Protein AF-A0A2V9RHM5-F1 (afdb_monomer_lite)

Structure (mmCIF, N/CA/C/O backbone):
data_AF-A0A2V9RHM5-F1
#
_entry.id   AF-A0A2V9RHM5-F1
#
loop_
_atom_site.group_PDB
_atom_site.id
_atom_site.type_symbol
_atom_site.label_atom_id
_atom_site.label_alt_id
_atom_site.label_comp_id
_atom_site.label_asym_id
_atom_site.label_entity_id
_atom_site.label_seq_id
_atom_site.pdbx_PDB_ins_code
_atom_site.Cartn_x
_atom_site.Cartn_y
_atom_site.Cartn_z
_atom_site.occupancy
_atom_site.B_iso_or_equiv
_atom_site.auth_seq_id
_atom_site.auth_comp_id
_atom_site.auth_asym_id
_atom_site.auth_atom_id
_atom_site.pdbx_PDB_model_num
ATOM 1 N N . MET A 1 1 ? 23.777 -44.861 -4.788 1.00 38.94 1 MET A N 1
ATOM 2 C CA . MET A 1 1 ? 23.795 -44.211 -3.462 1.00 38.94 1 MET A CA 1
ATOM 3 C C . MET A 1 1 ? 24.184 -42.758 -3.696 1.00 38.94 1 MET A C 1
ATOM 5 O O . MET A 1 1 ? 25.352 -42.485 -3.915 1.00 38.94 1 MET A O 1
ATOM 9 N N . ALA A 1 2 ? 23.205 -41.863 -3.808 1.00 39.91 2 ALA A N 1
ATOM 10 C CA . ALA A 1 2 ? 23.420 -40.422 -3.928 1.00 39.91 2 ALA A CA 1
ATOM 11 C C . ALA A 1 2 ? 22.382 -39.752 -3.025 1.00 39.91 2 ALA A C 1
ATOM 13 O O . ALA A 1 2 ? 21.221 -40.160 -3.012 1.00 39.91 2 ALA A O 1
ATOM 14 N N . LEU A 1 3 ? 22.877 -38.861 -2.176 1.00 40.75 3 LEU A N 1
ATOM 15 C CA . LEU A 1 3 ? 22.254 -38.410 -0.942 1.00 40.75 3 LEU A CA 1
ATOM 16 C C . LEU A 1 3 ? 21.001 -37.570 -1.209 1.00 40.75 3 LEU A C 1
ATOM 18 O O . LEU A 1 3 ? 20.993 -36.677 -2.049 1.00 40.75 3 LEU A O 1
ATOM 22 N N . THR A 1 4 ? 19.955 -37.901 -0.463 1.00 41.25 4 THR A N 1
ATOM 23 C CA . THR A 1 4 ? 18.650 -37.254 -0.387 1.00 41.25 4 THR A CA 1
ATOM 24 C C . THR A 1 4 ? 18.793 -35.777 -0.013 1.00 41.25 4 THR A C 1
ATOM 26 O O . THR A 1 4 ? 19.537 -35.442 0.909 1.00 41.25 4 THR A O 1
ATOM 29 N N . ASN A 1 5 ? 18.059 -34.909 -0.712 1.00 42.19 5 ASN A N 1
ATOM 30 C CA . ASN A 1 5 ? 17.928 -33.486 -0.403 1.00 42.19 5 ASN A CA 1
ATOM 31 C C . ASN A 1 5 ? 17.623 -33.261 1.086 1.00 42.19 5 ASN A C 1
ATOM 33 O O . ASN A 1 5 ? 16.701 -33.861 1.639 1.00 42.19 5 ASN A O 1
ATOM 37 N N . VAL A 1 6 ? 18.386 -32.365 1.710 1.00 54.22 6 VAL A N 1
ATOM 38 C CA . VAL A 1 6 ? 18.171 -31.903 3.083 1.00 54.22 6 VAL A CA 1
ATOM 39 C C . VAL A 1 6 ? 17.062 -30.841 3.058 1.00 54.22 6 VAL A C 1
ATOM 41 O O . VAL A 1 6 ? 17.236 -29.824 2.387 1.00 54.22 6 VAL A O 1
ATOM 44 N N . PRO A 1 7 ? 15.926 -31.019 3.754 1.00 45.00 7 PRO A N 1
ATOM 45 C CA . PRO A 1 7 ? 14.937 -29.962 3.905 1.00 45.00 7 PRO A CA 1
ATOM 46 C C . PRO A 1 7 ? 15.385 -29.051 5.052 1.00 45.00 7 PRO A C 1
ATOM 48 O O . PRO A 1 7 ? 15.411 -29.482 6.204 1.00 45.00 7 PRO A O 1
ATOM 51 N N . GLY A 1 8 ? 15.780 -27.810 4.755 1.00 48.44 8 GLY A N 1
ATOM 52 C CA . GLY A 1 8 ? 16.151 -26.869 5.820 1.00 48.44 8 GLY A CA 1
ATOM 53 C C . GLY A 1 8 ? 16.994 -25.654 5.445 1.00 48.44 8 GLY A C 1
ATOM 54 O O . GLY A 1 8 ? 17.267 -24.840 6.324 1.00 48.44 8 GLY A O 1
ATOM 55 N N . THR A 1 9 ? 17.396 -25.468 4.188 1.00 48.00 9 THR A N 1
ATOM 56 C CA . THR A 1 9 ? 17.923 -24.163 3.776 1.00 48.00 9 THR A CA 1
ATOM 57 C C . THR A 1 9 ? 16.735 -23.218 3.665 1.00 48.00 9 THR A C 1
ATOM 59 O O . THR A 1 9 ? 15.942 -23.323 2.736 1.00 48.00 9 THR A O 1
ATOM 62 N N . LEU A 1 10 ? 16.563 -22.330 4.649 1.00 49.78 10 LEU A N 1
ATOM 63 C CA . LEU A 1 10 ? 15.790 -21.113 4.433 1.00 49.78 10 LEU A CA 1
ATOM 64 C C . LEU A 1 10 ? 16.472 -20.450 3.237 1.00 49.78 10 LEU A C 1
ATOM 66 O O . LEU A 1 10 ? 17.609 -19.998 3.377 1.00 49.78 10 LEU A O 1
ATOM 70 N N . ASP A 1 11 ? 15.852 -20.502 2.061 1.00 52.81 11 ASP A N 1
ATOM 71 C CA . ASP A 1 11 ? 16.338 -19.789 0.890 1.00 52.81 11 ASP A CA 1
ATOM 72 C C . ASP A 1 11 ? 16.372 -18.315 1.279 1.00 52.81 11 ASP A C 1
ATOM 74 O O . ASP A 1 11 ? 15.354 -17.619 1.275 1.00 52.81 11 ASP A O 1
ATOM 78 N N . ILE A 1 12 ? 17.542 -17.853 1.720 1.00 53.34 12 ILE A N 1
ATOM 79 C CA . ILE A 1 12 ? 17.793 -16.453 2.010 1.00 53.34 12 ILE A CA 1
ATOM 80 C C . ILE A 1 12 ? 17.790 -15.805 0.637 1.00 53.34 12 ILE A C 1
ATOM 82 O O . ILE A 1 12 ? 18.811 -15.762 -0.052 1.00 53.34 12 ILE A O 1
ATOM 86 N N . GLN A 1 13 ? 16.594 -15.407 0.201 1.00 59.41 13 GLN A N 1
ATOM 87 C CA . GLN A 1 13 ? 16.392 -14.707 -1.052 1.00 59.41 13 GLN A CA 1
ATOM 88 C C . GLN A 1 13 ? 17.420 -13.571 -1.083 1.00 59.41 13 GLN A C 1
ATOM 90 O O . GLN A 1 13 ? 17.531 -12.838 -0.088 1.00 59.41 13 GLN A O 1
ATOM 95 N N . PRO A 1 14 ? 18.219 -13.444 -2.158 1.00 58.22 14 PRO A N 1
ATOM 96 C CA . PRO A 1 14 ? 19.196 -12.373 -2.261 1.00 58.22 14 PRO A CA 1
ATOM 97 C C . PRO A 1 14 ? 18.494 -11.057 -1.937 1.00 58.22 14 PRO A C 1
ATOM 99 O O . PRO A 1 14 ? 17.353 -10.855 -2.354 1.00 58.22 14 PRO A O 1
ATOM 102 N N . LYS A 1 15 ? 19.149 -10.206 -1.134 1.00 62.78 15 LYS A N 1
ATOM 103 C CA . LYS A 1 15 ? 18.618 -8.923 -0.652 1.00 62.78 15 LYS A CA 1
ATOM 104 C C . LYS A 1 15 ? 17.816 -8.247 -1.770 1.00 62.78 15 LYS A C 1
ATOM 106 O O . LYS A 1 15 ? 18.407 -7.762 -2.732 1.00 62.78 15 LYS A O 1
ATOM 111 N N . ARG A 1 16 ? 16.483 -8.269 -1.651 1.00 76.19 16 ARG A N 1
ATOM 112 C CA . ARG A 1 16 ? 15.567 -7.755 -2.675 1.00 76.19 16 ARG A CA 1
ATOM 113 C C . ARG A 1 16 ? 15.863 -6.265 -2.856 1.00 76.19 16 ARG A C 1
ATOM 115 O O . ARG A 1 16 ? 15.742 -5.496 -1.904 1.00 76.19 16 ARG A O 1
ATOM 122 N N . ILE A 1 17 ? 16.336 -5.876 -4.039 1.00 84.12 17 ILE A N 1
ATOM 123 C CA . ILE A 1 17 ? 16.594 -4.470 -4.364 1.00 84.12 17 ILE A CA 1
ATOM 124 C C . ILE A 1 17 ? 15.259 -3.872 -4.813 1.00 84.12 17 ILE A C 1
ATOM 126 O O . ILE A 1 17 ? 14.689 -4.376 -5.783 1.00 84.12 17 ILE A O 1
ATOM 130 N N . PRO A 1 18 ? 14.749 -2.826 -4.138 1.00 88.75 18 PRO A N 1
ATOM 131 C CA . PRO A 1 18 ? 13.513 -2.190 -4.555 1.00 88.75 18 PRO A CA 1
ATOM 132 C C . PRO A 1 18 ? 13.642 -1.641 -5.974 1.00 88.75 18 PRO A C 1
ATOM 134 O O . PRO A 1 18 ? 14.652 -1.031 -6.338 1.00 88.75 18 PRO A O 1
ATOM 137 N N . ARG A 1 19 ? 12.592 -1.826 -6.767 1.00 92.12 19 ARG A N 1
ATOM 138 C CA . ARG A 1 19 ? 12.443 -1.163 -8.062 1.00 92.12 19 ARG A CA 1
ATOM 139 C C . ARG A 1 19 ? 12.309 0.352 -7.893 1.00 92.12 19 ARG A C 1
ATOM 141 O O . ARG A 1 19 ? 12.020 0.859 -6.811 1.00 92.12 19 ARG A O 1
ATOM 148 N N . ILE A 1 20 ? 12.484 1.075 -8.997 1.00 94.31 20 ILE A N 1
ATOM 149 C CA . ILE A 1 20 ? 12.305 2.531 -9.051 1.00 94.31 20 ILE A CA 1
ATOM 150 C C . ILE A 1 20 ? 10.823 2.866 -8.770 1.00 94.31 20 ILE A C 1
ATOM 152 O O . ILE A 1 20 ? 9.951 2.225 -9.367 1.00 94.31 20 ILE A O 1
ATOM 156 N N . PRO A 1 21 ? 10.503 3.849 -7.905 1.00 94.06 21 PRO A N 1
ATOM 157 C CA . PRO A 1 21 ? 9.128 4.303 -7.694 1.00 94.06 21 PRO A CA 1
ATOM 158 C C . PRO A 1 21 ? 8.414 4.654 -9.004 1.00 94.06 21 PRO A C 1
ATOM 160 O O . PRO A 1 21 ? 9.010 5.229 -9.913 1.00 94.06 21 PRO A O 1
ATOM 163 N N . GLY A 1 22 ? 7.143 4.271 -9.119 1.00 92.38 22 GLY A N 1
ATOM 164 C CA . GLY A 1 22 ? 6.341 4.457 -10.331 1.00 92.38 22 GLY A CA 1
ATOM 165 C C . GLY A 1 22 ? 6.613 3.461 -11.463 1.00 92.38 22 GLY A C 1
ATOM 166 O O . GLY A 1 22 ? 5.884 3.465 -12.448 1.00 92.38 22 GLY A O 1
ATOM 167 N N . SER A 1 23 ? 7.594 2.558 -11.327 1.00 95.44 23 SER A N 1
ATOM 168 C CA . SER A 1 23 ? 7.796 1.457 -12.291 1.00 95.44 23 SER A CA 1
ATOM 169 C C . SER A 1 23 ? 6.709 0.378 -12.234 1.00 95.44 23 SER A C 1
ATOM 171 O O . SER A 1 23 ? 6.607 -0.444 -13.141 1.00 95.44 23 SER A O 1
ATOM 173 N N . ARG A 1 24 ? 5.902 0.375 -11.167 1.00 96.00 24 ARG A N 1
ATOM 174 C CA . ARG A 1 24 ? 4.776 -0.533 -10.947 1.00 96.00 24 ARG A CA 1
ATOM 175 C C . ARG A 1 24 ? 3.485 0.250 -10.774 1.00 96.00 24 ARG A C 1
ATOM 177 O O . ARG A 1 24 ? 3.506 1.393 -10.315 1.00 96.00 24 ARG A O 1
ATOM 184 N N . THR A 1 25 ? 2.373 -0.387 -11.126 1.00 97.19 25 THR A N 1
ATOM 185 C CA . THR A 1 25 ? 1.033 0.185 -10.994 1.00 97.19 25 THR A CA 1
ATOM 186 C C . THR A 1 25 ? 0.046 -0.826 -10.435 1.00 97.19 25 THR A C 1
ATOM 188 O O . THR A 1 25 ? 0.183 -2.027 -10.679 1.00 97.19 25 THR A O 1
ATOM 191 N N . ASP A 1 26 ? -0.976 -0.336 -9.739 1.00 95.81 26 ASP A N 1
ATOM 192 C CA . ASP A 1 26 ? -2.157 -1.133 -9.405 1.00 95.81 26 ASP A CA 1
ATOM 193 C C . ASP A 1 26 ? -2.942 -1.551 -10.670 1.00 95.81 26 ASP A C 1
ATOM 195 O O . ASP A 1 26 ? -2.545 -1.262 -11.807 1.00 95.81 26 ASP A O 1
ATOM 199 N N . SER A 1 27 ? -4.068 -2.243 -10.488 1.00 94.44 27 SER A N 1
ATOM 200 C CA . SER A 1 27 ? -4.931 -2.679 -11.596 1.00 94.44 27 SER A CA 1
ATOM 201 C C . SER A 1 27 ? -5.496 -1.519 -12.437 1.00 94.44 27 SER A C 1
ATOM 203 O O . SER A 1 27 ? -5.720 -1.698 -13.636 1.00 94.44 27 SER A O 1
ATOM 205 N N . SER A 1 28 ? -5.651 -0.328 -11.849 1.00 95.06 28 SER A N 1
ATOM 206 C CA . SER A 1 28 ? -6.188 0.883 -12.486 1.00 95.06 28 SER A CA 1
ATOM 207 C C . SER A 1 28 ? -5.128 1.759 -13.175 1.00 95.06 28 SER A C 1
ATOM 209 O O . SER A 1 28 ? -5.468 2.731 -13.852 1.00 95.06 28 SER A O 1
ATOM 211 N N . GLY A 1 29 ? -3.843 1.414 -13.044 1.00 95.75 29 GLY A N 1
ATOM 212 C CA . GLY A 1 29 ? -2.724 2.168 -13.614 1.00 95.75 29 GLY A CA 1
ATOM 213 C C . GLY A 1 29 ? -2.142 3.237 -12.682 1.00 95.75 29 GLY A C 1
ATOM 214 O O . GLY A 1 29 ? -1.306 4.033 -13.115 1.00 95.75 29 GLY A O 1
ATOM 215 N N . LYS A 1 30 ? -2.538 3.276 -11.405 1.00 96.75 30 LYS A N 1
ATOM 216 C CA . LYS A 1 30 ? -1.978 4.197 -10.409 1.00 96.75 30 LYS A CA 1
ATOM 217 C C . LYS A 1 30 ? -0.607 3.730 -9.946 1.00 96.75 30 LYS A C 1
ATOM 219 O O . LYS A 1 30 ? -0.409 2.561 -9.632 1.00 96.75 30 LYS A O 1
ATOM 224 N N . ALA A 1 31 ? 0.341 4.663 -9.910 1.00 96.44 31 ALA A N 1
ATOM 225 C CA . ALA A 1 31 ? 1.736 4.399 -9.585 1.00 96.44 31 ALA A CA 1
ATOM 226 C C . ALA A 1 31 ? 1.927 3.897 -8.145 1.00 96.44 31 ALA A C 1
ATOM 228 O O . ALA A 1 31 ? 1.341 4.430 -7.203 1.00 96.44 31 ALA A O 1
ATOM 229 N N . VAL A 1 32 ? 2.816 2.916 -7.985 1.00 96.94 32 VAL A N 1
ATOM 230 C CA . VAL A 1 32 ? 3.253 2.391 -6.688 1.00 96.94 32 VAL A CA 1
ATOM 231 C C . VAL A 1 32 ? 4.627 2.952 -6.329 1.00 96.94 32 VAL A C 1
ATOM 233 O O . VAL A 1 32 ? 5.578 2.874 -7.111 1.00 96.94 32 VAL A O 1
ATOM 236 N N . SER A 1 33 ? 4.729 3.467 -5.108 1.00 96.31 33 SER A N 1
ATOM 237 C CA . SER A 1 33 ? 5.954 3.995 -4.497 1.00 96.31 33 SER A CA 1
ATOM 238 C C . SER A 1 33 ? 6.334 3.260 -3.208 1.00 96.31 33 SER A C 1
ATOM 240 O O . SER A 1 33 ? 7.433 3.456 -2.692 1.00 96.31 33 SER A O 1
ATOM 242 N N . ASN A 1 34 ? 5.455 2.395 -2.687 1.00 95.81 34 ASN A N 1
ATOM 243 C CA . ASN A 1 34 ? 5.725 1.622 -1.481 1.00 95.81 34 ASN A CA 1
ATOM 244 C C . ASN A 1 34 ? 6.914 0.659 -1.673 1.00 95.81 34 ASN A C 1
ATOM 246 O O . ASN A 1 34 ? 6.891 -0.215 -2.540 1.00 95.81 34 ASN A O 1
ATOM 250 N N . VAL A 1 35 ? 7.938 0.785 -0.824 1.00 94.44 35 VAL A N 1
ATOM 251 C CA . VAL A 1 35 ? 9.195 0.026 -0.942 1.00 94.44 35 VAL A CA 1
ATOM 252 C C . VAL A 1 35 ? 8.989 -1.486 -0.829 1.00 94.44 35 VAL A C 1
ATOM 254 O O . VAL A 1 35 ? 9.670 -2.231 -1.534 1.00 94.44 35 VAL A O 1
ATOM 257 N N . LEU A 1 36 ? 8.051 -1.959 -0.000 1.00 93.69 36 LEU A N 1
ATOM 258 C CA . LEU A 1 36 ? 7.772 -3.395 0.120 1.00 93.69 36 LEU A CA 1
ATOM 259 C C . LEU A 1 36 ? 7.237 -3.940 -1.203 1.00 93.69 36 LEU A C 1
ATOM 261 O O . LEU A 1 36 ? 7.798 -4.891 -1.745 1.00 93.69 36 LEU A O 1
ATOM 265 N N . LEU A 1 37 ? 6.227 -3.278 -1.771 1.00 95.75 37 LEU A N 1
ATOM 266 C CA . LEU A 1 37 ? 5.645 -3.662 -3.058 1.00 95.75 37 LEU A CA 1
ATOM 267 C C . LEU A 1 37 ? 6.645 -3.539 -4.214 1.00 95.75 37 LEU A C 1
ATOM 269 O O . LEU A 1 37 ? 6.628 -4.358 -5.130 1.00 95.75 37 LEU A O 1
ATOM 273 N N . LEU A 1 38 ? 7.544 -2.553 -4.173 1.00 96.50 38 LEU A N 1
ATOM 274 C CA . LEU A 1 38 ? 8.622 -2.394 -5.155 1.00 96.50 38 LEU A CA 1
ATOM 275 C C . LEU A 1 38 ? 9.725 -3.450 -5.017 1.00 96.50 38 LEU A C 1
ATOM 277 O O . LEU A 1 38 ? 10.482 -3.650 -5.964 1.00 96.50 38 LEU A O 1
ATOM 281 N N . SER A 1 39 ? 9.827 -4.117 -3.868 1.00 95.25 39 SER A N 1
ATOM 282 C CA . SER A 1 39 ? 10.844 -5.143 -3.607 1.00 95.25 39 SER A CA 1
ATOM 283 C C . SER A 1 39 ? 10.382 -6.555 -3.963 1.00 95.25 39 SER A C 1
ATOM 285 O O . SER A 1 39 ? 11.204 -7.467 -3.990 1.00 95.25 39 SER A O 1
ATOM 287 N N . LEU A 1 40 ? 9.088 -6.770 -4.218 1.00 94.38 40 LEU A N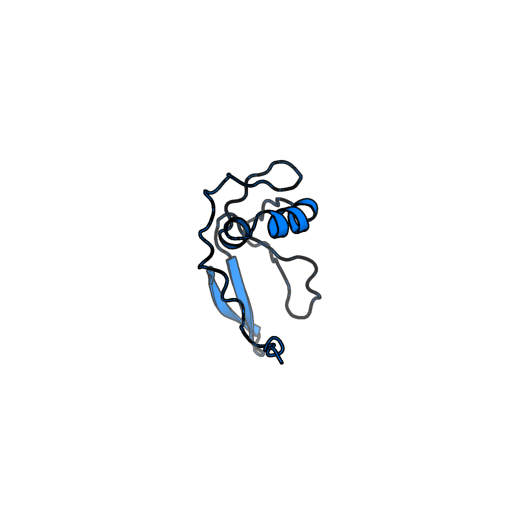 1
ATOM 288 C CA . LEU A 1 40 ? 8.578 -8.090 -4.593 1.00 94.38 40 LEU A CA 1
ATOM 289 C C . LEU A 1 40 ? 9.123 -8.521 -5.971 1.00 94.38 40 LEU A C 1
ATOM 291 O O . LEU A 1 40 ? 9.188 -7.681 -6.875 1.00 94.38 40 LEU A O 1
AT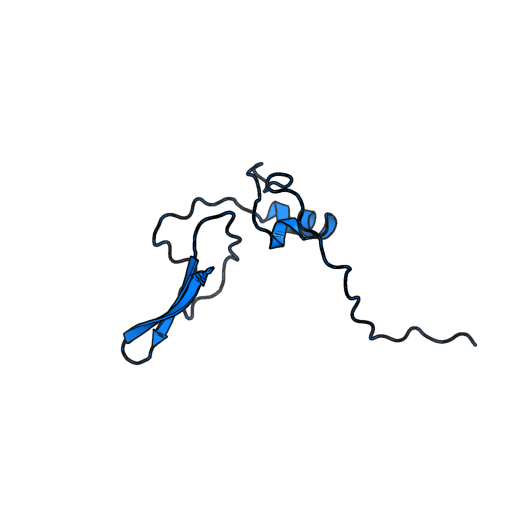OM 295 N N . PRO A 1 41 ? 9.452 -9.808 -6.174 1.00 94.38 41 PRO A N 1
ATOM 296 C CA . PRO A 1 41 ? 9.563 -10.434 -7.492 1.00 94.38 41 PRO A CA 1
ATOM 297 C C . PRO A 1 41 ? 8.367 -10.121 -8.407 1.00 94.38 41 PRO A C 1
ATOM 299 O O . PRO A 1 41 ? 7.321 -9.663 -7.944 1.00 94.38 41 PRO A O 1
ATOM 302 N N . ASP A 1 42 ? 8.536 -10.275 -9.721 1.00 94.00 42 ASP A N 1
ATOM 303 C CA . ASP A 1 42 ? 7.474 -9.937 -10.685 1.00 94.00 42 ASP A CA 1
ATOM 304 C C . ASP A 1 42 ? 6.280 -10.885 -10.583 1.00 94.00 42 ASP A C 1
ATOM 306 O O . ASP A 1 42 ? 5.149 -10.422 -10.518 1.00 94.00 42 ASP A O 1
ATOM 310 N N . ASP A 1 43 ? 6.532 -12.180 -10.436 1.00 95.38 43 ASP A N 1
ATOM 311 C CA . ASP A 1 43 ? 5.510 -13.202 -10.222 1.00 95.38 43 ASP A CA 1
ATOM 312 C C . ASP A 1 43 ? 4.718 -12.977 -8.924 1.00 95.38 43 ASP A C 1
ATOM 314 O O . ASP A 1 43 ? 3.489 -13.011 -8.939 1.00 95.38 43 ASP A O 1
ATOM 318 N N . GLU A 1 44 ? 5.393 -12.670 -7.812 1.00 95.50 44 GLU A N 1
ATOM 319 C CA . GLU A 1 44 ? 4.721 -12.326 -6.548 1.00 95.50 44 GLU A CA 1
ATOM 320 C C . GLU A 1 44 ? 3.876 -11.048 -6.678 1.00 95.50 44 GLU A C 1
ATOM 322 O O . GLU A 1 44 ? 2.770 -10.973 -6.139 1.00 95.50 44 GLU A O 1
ATOM 327 N N . TYR A 1 45 ? 4.378 -10.038 -7.395 1.00 96.12 45 TYR A N 1
ATOM 328 C CA . TYR A 1 45 ? 3.649 -8.790 -7.602 1.00 96.12 45 TYR A CA 1
ATOM 329 C C . TYR A 1 45 ? 2.427 -8.973 -8.500 1.00 96.12 45 TYR A C 1
ATOM 331 O O . TYR A 1 45 ? 1.357 -8.453 -8.190 1.00 96.12 45 TYR A O 1
ATOM 339 N N . ASP A 1 46 ? 2.561 -9.737 -9.579 1.00 96.25 46 ASP A N 1
ATOM 340 C CA . ASP A 1 46 ? 1.475 -10.009 -10.516 1.00 96.25 46 ASP A CA 1
ATOM 341 C C . ASP A 1 46 ? 0.324 -10.776 -9.850 1.00 96.25 46 ASP A C 1
ATOM 343 O O . ASP A 1 46 ? -0.836 -10.559 -10.203 1.00 96.25 46 ASP A O 1
ATOM 347 N N . LEU A 1 47 ? 0.611 -11.602 -8.835 1.00 97.06 47 LEU A N 1
ATOM 348 C CA . LEU A 1 47 ? -0.414 -12.269 -8.026 1.00 97.06 47 LEU A CA 1
ATOM 349 C C . LEU A 1 47 ? -1.223 -11.295 -7.160 1.00 97.06 47 LEU A C 1
ATOM 351 O O . LEU A 1 47 ? -2.431 -11.479 -7.003 1.00 97.06 47 LEU A O 1
ATOM 355 N N . ILE A 1 48 ? -0.583 -10.269 -6.591 1.00 95.81 48 ILE A N 1
ATOM 356 C CA . ILE A 1 48 ? -1.260 -9.309 -5.704 1.00 95.81 48 ILE A CA 1
ATOM 357 C C . ILE A 1 48 ? -1.862 -8.121 -6.455 1.00 95.81 48 ILE A C 1
ATOM 359 O O . ILE A 1 48 ? -2.841 -7.543 -5.990 1.00 95.81 48 ILE A O 1
ATOM 363 N N . ARG A 1 49 ? -1.308 -7.752 -7.616 1.00 96.94 49 ARG A N 1
ATOM 364 C CA . ARG A 1 49 ? -1.691 -6.562 -8.390 1.00 96.94 49 ARG A CA 1
ATOM 365 C C . ARG A 1 49 ? -3.199 -6.448 -8.658 1.00 96.94 49 ARG A C 1
ATOM 367 O O . ARG A 1 49 ? -3.701 -5.331 -8.546 1.00 96.94 49 ARG A O 1
ATOM 374 N N . PRO A 1 50 ? -3.941 -7.528 -8.976 1.00 97.12 50 PRO A N 1
ATOM 375 C CA . PRO A 1 50 ? -5.389 -7.4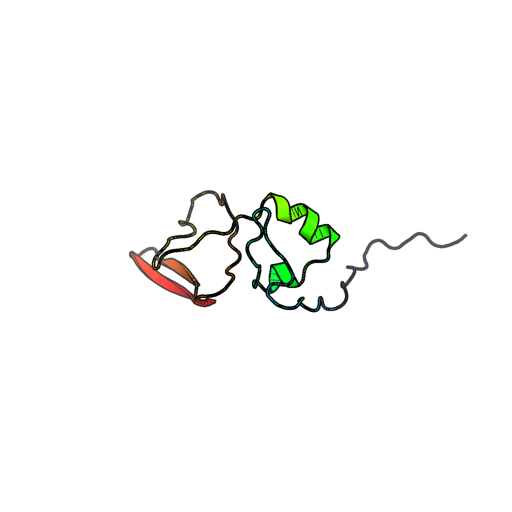51 -9.183 1.00 97.12 50 PRO A CA 1
ATOM 376 C C . PRO A 1 50 ? -6.177 -7.005 -7.945 1.00 97.12 50 PRO A C 1
ATOM 378 O O . PRO A 1 50 ? -7.285 -6.505 -8.093 1.00 97.12 50 PRO A O 1
ATOM 381 N N . TYR A 1 51 ? -5.609 -7.177 -6.750 1.00 96.38 51 TYR A N 1
ATOM 382 C CA . TYR A 1 51 ? -6.222 -6.830 -5.466 1.00 96.38 51 TYR A CA 1
ATOM 383 C C . TYR A 1 51 ? -5.696 -5.510 -4.890 1.00 96.38 51 TYR A C 1
ATOM 385 O O . TYR A 1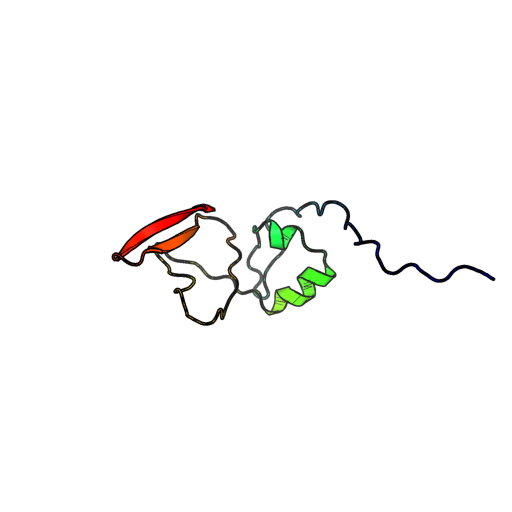 51 ? -6.146 -5.081 -3.831 1.00 96.38 51 TYR A O 1
ATOM 393 N N . LEU A 1 52 ? -4.726 -4.875 -5.556 1.00 96.69 52 LEU A N 1
ATOM 394 C CA . LEU A 1 52 ? -4.266 -3.547 -5.178 1.00 96.69 52 LEU A CA 1
ATOM 395 C C . LEU A 1 52 ? -5.244 -2.503 -5.711 1.00 96.69 52 LEU A C 1
ATOM 397 O O . LEU A 1 52 ? -5.533 -2.459 -6.909 1.00 96.69 52 LEU A O 1
ATOM 401 N N . GLU A 1 53 ? -5.678 -1.635 -4.807 1.00 95.62 53 GLU A N 1
ATOM 402 C CA . GLU A 1 53 ? -6.497 -0.470 -5.101 1.00 95.62 53 GLU A CA 1
ATOM 403 C C . GLU A 1 53 ? -5.817 0.769 -4.522 1.00 95.62 53 GLU A C 1
ATOM 405 O O . GLU A 1 53 ? -5.496 0.832 -3.331 1.00 95.62 53 GLU A O 1
ATOM 410 N N . TYR A 1 54 ? -5.563 1.759 -5.374 1.00 95.62 54 TYR A N 1
ATOM 411 C CA . TYR A 1 54 ? -5.132 3.066 -4.907 1.00 95.62 54 TYR A CA 1
ATOM 412 C C . TYR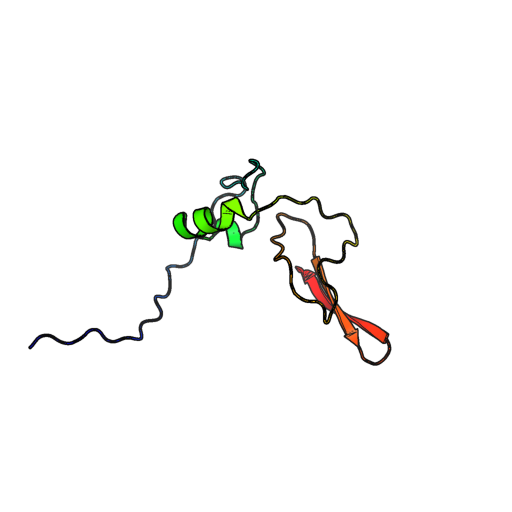 A 1 54 ? -6.281 3.787 -4.192 1.00 95.62 54 TYR A C 1
ATOM 414 O O . TYR A 1 54 ? -7.321 4.059 -4.791 1.00 95.62 54 TYR A O 1
ATOM 422 N N . VAL A 1 55 ? -6.042 4.182 -2.941 1.00 93.62 55 VAL A N 1
ATOM 423 C CA . VAL A 1 55 ? -6.964 4.995 -2.141 1.00 93.62 55 VAL A CA 1
ATOM 424 C C . VAL A 1 55 ? -6.269 6.268 -1.660 1.00 93.62 55 VAL A C 1
ATOM 426 O O . VAL A 1 55 ? -5.167 6.220 -1.111 1.00 93.62 55 VAL A O 1
ATOM 429 N N . ASP A 1 56 ? -6.915 7.419 -1.856 1.00 91.69 56 ASP A N 1
ATOM 430 C CA . ASP A 1 56 ? -6.485 8.670 -1.230 1.00 91.69 56 ASP A CA 1
ATOM 431 C C . ASP A 1 56 ? -6.941 8.663 0.231 1.00 91.69 56 ASP A C 1
ATOM 433 O O . ASP A 1 56 ? -8.130 8.787 0.527 1.00 91.69 56 ASP A O 1
ATOM 437 N N . LEU A 1 57 ? -5.992 8.492 1.153 1.00 90.75 57 LEU A N 1
ATOM 438 C CA . LEU A 1 57 ? -6.276 8.475 2.586 1.00 90.75 57 LEU A CA 1
ATOM 439 C C . LEU A 1 57 ? -6.334 9.915 3.119 1.00 90.75 57 LEU A C 1
ATOM 441 O O . LEU A 1 57 ? -5.303 10.596 3.134 1.00 90.75 57 LEU A O 1
ATOM 445 N N . PRO A 1 58 ? -7.506 10.408 3.559 1.00 89.19 58 PRO A N 1
ATOM 446 C CA . PRO A 1 58 ? -7.600 11.739 4.136 1.00 89.19 58 PRO A CA 1
ATOM 447 C C . PRO A 1 58 ? -6.846 11.808 5.468 1.00 89.19 58 PRO A C 1
ATOM 449 O O . PRO A 1 58 ? -6.614 10.804 6.146 1.00 89.19 58 PRO A O 1
ATOM 452 N N . GLN A 1 59 ? -6.487 13.025 5.874 1.00 85.75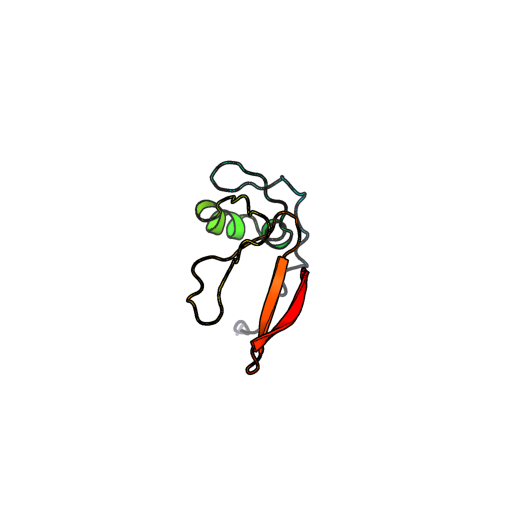 59 GLN A N 1
ATOM 453 C CA . GLN A 1 59 ? -5.902 13.244 7.192 1.00 85.75 59 GLN A CA 1
ATOM 454 C C . GLN A 1 59 ? -6.851 12.723 8.282 1.00 85.75 59 GLN A C 1
ATOM 456 O O . GLN A 1 59 ? -8.061 12.930 8.203 1.00 85.75 59 GLN A O 1
ATOM 461 N N . TYR A 1 60 ? -6.287 12.070 9.302 1.00 84.06 60 TYR A N 1
ATOM 462 C CA . TYR A 1 60 ? -7.026 11.443 10.408 1.00 84.06 60 TYR A CA 1
ATOM 463 C C . TYR A 1 60 ? -7.890 10.233 10.021 1.00 84.06 60 TYR A C 1
ATOM 465 O O . TYR A 1 60 ? -8.775 9.844 10.780 1.00 84.06 60 TYR A O 1
ATOM 473 N N . PHE A 1 61 ? -7.627 9.605 8.872 1.00 87.19 61 PHE A N 1
ATOM 474 C CA . PHE A 1 61 ? -8.254 8.334 8.530 1.00 87.19 61 PHE A CA 1
ATOM 475 C C . PHE A 1 61 ? -7.809 7.216 9.484 1.00 87.19 61 PHE A C 1
ATOM 477 O O . PHE A 1 61 ? -6.616 6.931 9.611 1.00 87.19 61 PHE A O 1
ATOM 484 N N . VAL A 1 62 ? -8.774 6.558 10.130 1.00 88.50 62 VAL A N 1
ATOM 485 C CA . VAL A 1 62 ? -8.519 5.384 10.971 1.00 88.50 62 VAL A CA 1
ATOM 486 C C . VAL A 1 62 ? -8.480 4.146 10.082 1.00 88.50 62 VAL A C 1
ATOM 488 O O . VAL A 1 62 ? -9.509 3.690 9.594 1.00 88.50 62 VAL A O 1
ATOM 491 N N . MET A 1 63 ? -7.279 3.606 9.863 1.00 88.88 63 MET A N 1
ATOM 492 C CA . MET A 1 63 ? -7.084 2.434 8.997 1.00 88.88 63 MET A CA 1
ATOM 493 C C . MET A 1 63 ? -7.623 1.140 9.608 1.00 88.88 63 MET A C 1
ATOM 495 O O . MET A 1 63 ? -8.086 0.262 8.883 1.00 88.88 63 MET A O 1
ATOM 499 N N . HIS A 1 64 ? -7.533 1.006 10.932 1.00 88.75 64 HIS A N 1
ATOM 500 C CA . HIS A 1 64 ? -8.004 -0.161 11.670 1.00 88.75 64 HIS A CA 1
ATOM 501 C C . HIS A 1 64 ? -8.274 0.208 13.128 1.00 88.75 64 HIS A C 1
ATOM 503 O O . HIS A 1 64 ? -7.503 0.951 13.735 1.00 88.75 64 HIS A O 1
ATOM 509 N N . GLU A 1 65 ? -9.363 -0.328 13.674 1.00 86.81 65 GLU A N 1
ATOM 510 C CA . GLU A 1 65 ? -9.740 -0.167 15.078 1.00 86.81 65 GLU A CA 1
ATOM 511 C C . GLU A 1 65 ? -9.374 -1.427 15.880 1.00 86.81 65 GLU A C 1
ATOM 513 O O . GLU A 1 65 ? -9.648 -2.550 15.432 1.00 86.81 65 GLU A O 1
ATOM 518 N N . PRO A 1 66 ? -8.816 -1.290 17.097 1.00 83.69 66 PRO A N 1
ATOM 519 C CA . PRO A 1 66 ? -8.493 -2.433 17.941 1.00 83.69 66 PRO A CA 1
ATOM 520 C C . PRO A 1 66 ? -9.687 -3.377 18.147 1.00 83.69 66 PRO A C 1
ATOM 522 O O . PRO A 1 66 ? -10.795 -2.960 18.478 1.00 83.69 66 PRO A O 1
ATOM 525 N N . GLY A 1 67 ? -9.448 -4.680 17.988 1.00 84.19 67 GLY A N 1
ATOM 526 C CA . GLY A 1 67 ? -10.471 -5.714 18.172 1.00 84.19 67 GLY A CA 1
ATOM 527 C C . GLY A 1 67 ? -11.400 -5.935 16.973 1.00 84.19 67 GLY A C 1
ATOM 528 O O . GLY A 1 67 ? -12.219 -6.851 17.029 1.00 84.19 67 GLY A O 1
ATOM 529 N N . GLN A 1 68 ? -11.265 -5.163 15.890 1.00 87.38 68 GLN A N 1
ATOM 530 C CA . GLN A 1 68 ? -11.945 -5.444 14.622 1.00 87.38 68 GLN A CA 1
ATOM 531 C C . GLN A 1 68 ? -11.167 -6.468 13.786 1.00 87.38 68 GLN A C 1
ATOM 533 O O . GLN A 1 68 ? -9.942 -6.583 13.900 1.00 87.38 68 GLN A O 1
ATOM 538 N N . MET A 1 69 ? -11.865 -7.200 12.913 1.00 90.94 69 MET A N 1
ATOM 539 C CA . MET A 1 69 ? -11.192 -8.040 11.917 1.00 90.94 69 MET A CA 1
ATOM 540 C C . MET A 1 69 ? -10.381 -7.165 10.952 1.00 90.94 69 MET A C 1
ATOM 542 O O . MET A 1 69 ? -10.776 -6.047 10.631 1.00 90.94 69 MET A O 1
ATOM 546 N N . ILE A 1 70 ? -9.228 -7.665 10.507 1.00 90.06 70 ILE A N 1
ATOM 547 C CA . ILE A 1 70 ? -8.423 -6.982 9.491 1.00 90.06 70 ILE A CA 1
ATOM 548 C C . ILE A 1 70 ? -9.024 -7.317 8.129 1.00 90.06 70 ILE A C 1
ATOM 550 O O . ILE A 1 70 ? -8.917 -8.451 7.670 1.00 90.06 70 ILE A O 1
ATOM 554 N N . GLU A 1 71 ? -9.656 -6.330 7.503 1.00 90.31 71 GLU A N 1
ATOM 555 C CA . GLU A 1 71 ? -10.246 -6.478 6.168 1.00 90.31 71 GLU A CA 1
ATOM 556 C C . GLU A 1 71 ? -9.245 -6.147 5.055 1.00 90.31 71 GLU A C 1
ATOM 558 O O . GLU A 1 71 ? -9.222 -6.815 4.024 1.00 90.31 71 GLU A O 1
ATOM 563 N N . TYR A 1 72 ? -8.375 -5.158 5.288 1.00 92.38 72 TYR A N 1
ATOM 564 C CA . TYR A 1 72 ? -7.428 -4.654 4.295 1.00 92.38 72 TYR A CA 1
ATOM 565 C C . TYR A 1 72 ? -6.033 -4.467 4.889 1.00 92.38 72 TYR A C 1
ATOM 567 O O . TYR A 1 72 ? -5.871 -4.094 6.052 1.00 92.38 72 TYR A O 1
ATOM 575 N N . ALA A 1 73 ? -5.020 -4.682 4.052 1.00 93.06 73 ALA A N 1
ATOM 576 C CA . ALA A 1 73 ? -3.649 -4.274 4.320 1.00 93.06 73 ALA A CA 1
ATOM 577 C C . ALA A 1 73 ? -3.339 -3.000 3.526 1.00 93.06 73 ALA A C 1
ATOM 579 O O . ALA A 1 73 ? -3.558 -2.951 2.317 1.00 93.06 73 ALA A O 1
ATOM 580 N N . TYR A 1 74 ? -2.803 -1.983 4.199 1.00 93.38 74 TYR A N 1
ATOM 581 C CA . TYR A 1 74 ? -2.464 -0.705 3.579 1.00 93.38 74 TYR A CA 1
ATOM 582 C C . TYR A 1 74 ? -0.964 -0.626 3.287 1.00 93.38 74 TYR A C 1
ATOM 584 O O . TYR A 1 74 ? -0.134 -0.918 4.147 1.00 93.38 74 TYR A O 1
ATOM 592 N N . PHE A 1 75 ? -0.618 -0.180 2.078 1.00 94.88 75 PHE A N 1
ATOM 593 C CA . PHE A 1 75 ? 0.759 0.049 1.639 1.00 94.88 75 PHE A CA 1
ATOM 594 C C . PHE A 1 75 ? 0.941 1.530 1.292 1.00 94.88 75 PHE A C 1
ATOM 596 O O . PHE A 1 75 ? 0.746 1.910 0.135 1.00 94.88 75 PHE A O 1
ATOM 603 N N . PRO A 1 76 ? 1.302 2.392 2.263 1.00 93.69 76 PRO A N 1
ATOM 604 C CA . PRO A 1 76 ? 1.453 3.818 2.008 1.00 93.69 76 PRO A CA 1
ATOM 605 C C . PRO A 1 76 ? 2.450 4.077 0.875 1.00 93.69 76 PRO A C 1
ATOM 607 O O . PRO A 1 76 ? 3.585 3.590 0.902 1.00 93.69 76 PRO A O 1
ATOM 610 N N . ASN A 1 77 ? 2.016 4.842 -0.129 1.00 93.31 77 ASN A N 1
ATOM 611 C CA . ASN A 1 77 ? 2.880 5.346 -1.201 1.00 93.31 77 ASN A CA 1
ATOM 612 C C . ASN A 1 77 ? 3.643 6.618 -0.778 1.00 93.31 77 ASN A C 1
ATOM 614 O O . ASN A 1 77 ? 4.593 7.016 -1.448 1.00 93.31 77 ASN A O 1
ATOM 618 N N . GLY A 1 78 ? 3.227 7.239 0.328 1.00 90.25 78 GLY A N 1
ATOM 619 C CA . GLY A 1 78 ? 3.802 8.431 0.942 1.00 90.25 78 GLY A CA 1
ATOM 620 C C . GLY A 1 78 ? 2.925 8.902 2.107 1.00 90.25 78 GLY A C 1
ATOM 621 O O . GLY A 1 78 ? 1.867 8.324 2.356 1.00 90.25 78 GLY A O 1
ATOM 622 N N . GLY A 1 79 ? 3.354 9.954 2.803 1.00 88.75 79 GLY A N 1
ATOM 623 C CA . GLY A 1 79 ? 2.689 10.443 4.016 1.00 88.75 79 GLY A CA 1
ATOM 624 C C . GLY A 1 79 ? 3.252 9.810 5.288 1.00 88.75 79 GLY A C 1
ATOM 625 O O . GLY A 1 79 ? 4.337 9.238 5.258 1.00 88.75 79 GLY A O 1
ATOM 626 N N . MET A 1 80 ? 2.524 9.959 6.396 1.00 86.94 80 MET A N 1
ATOM 627 C CA . MET A 1 80 ? 2.890 9.414 7.705 1.00 86.94 80 MET A CA 1
ATOM 628 C C . MET A 1 80 ? 1.688 8.696 8.306 1.00 86.94 80 MET A C 1
ATOM 630 O O . MET A 1 80 ? 0.558 9.186 8.210 1.00 86.94 80 MET A O 1
ATOM 634 N N . THR A 1 81 ? 1.933 7.553 8.933 1.00 85.75 81 THR A N 1
ATOM 635 C CA . THR A 1 81 ? 0.897 6.769 9.619 1.00 85.75 81 THR A CA 1
ATOM 636 C C . THR A 1 81 ? 1.364 6.431 11.028 1.00 85.75 81 THR A C 1
ATOM 638 O O . THR A 1 81 ? 2.558 6.219 11.236 1.00 85.75 81 THR A O 1
ATOM 641 N N . SER A 1 82 ? 0.447 6.386 11.997 1.00 84.38 82 SER A N 1
ATOM 642 C CA . SER A 1 82 ? 0.782 6.070 13.386 1.00 84.38 82 SER A CA 1
ATOM 643 C C . SER A 1 82 ? -0.049 4.911 13.926 1.00 84.38 82 SER A C 1
ATOM 645 O O . SER A 1 82 ? -1.228 4.754 13.606 1.00 84.38 82 SER A O 1
ATOM 647 N N . LEU A 1 83 ? 0.585 4.094 14.768 1.00 83.44 83 LEU A N 1
ATOM 648 C CA . LEU A 1 83 ? -0.097 3.092 15.576 1.00 83.44 83 LEU A CA 1
ATOM 649 C C . LEU A 1 83 ? -0.403 3.698 16.939 1.00 83.44 83 LEU A C 1
ATOM 651 O O . LEU A 1 83 ? 0.503 4.010 17.720 1.00 83.44 83 LEU A O 1
ATOM 655 N N . VAL A 1 84 ? -1.691 3.815 17.230 1.00 79.94 84 VAL A N 1
ATOM 656 C CA . VAL A 1 84 ? -2.190 4.324 18.499 1.00 79.94 84 VAL A CA 1
ATOM 657 C C . VAL A 1 84 ? -2.800 3.179 19.292 1.00 79.94 84 VAL A C 1
ATOM 659 O O . VAL A 1 84 ? -3.679 2.473 18.803 1.00 79.94 84 VAL A O 1
ATOM 662 N N . VAL A 1 85 ? -2.351 3.004 20.534 1.00 71.56 85 VAL A N 1
ATOM 663 C CA . VAL A 1 85 ? -2.920 2.018 21.456 1.00 71.56 85 VAL A CA 1
ATOM 664 C C . VAL A 1 85 ? -3.613 2.743 22.603 1.00 71.56 85 VAL A C 1
ATOM 666 O O . VAL A 1 85 ? -3.025 3.583 23.288 1.00 71.56 85 VAL A O 1
ATOM 669 N N . LEU A 1 86 ? -4.877 2.390 22.831 1.00 66.81 86 LEU A N 1
ATOM 670 C CA . LEU A 1 86 ? -5.636 2.835 23.994 1.00 66.81 86 LEU A CA 1
ATOM 671 C C . LEU A 1 86 ? -5.209 2.020 25.216 1.00 66.81 86 LEU A C 1
ATOM 673 O O . LEU A 1 86 ? -5.325 0.794 25.250 1.00 66.81 86 LEU A O 1
ATOM 677 N N . THR A 1 87 ? -4.713 2.707 26.238 1.00 68.62 87 THR A N 1
ATOM 678 C CA . THR A 1 87 ? -4.450 2.089 27.540 1.00 68.62 87 THR A CA 1
ATOM 679 C C . THR A 1 87 ? -5.746 1.907 28.327 1.00 68.62 87 THR A C 1
ATOM 681 O O . THR A 1 87 ? -6.741 2.589 28.082 1.00 68.62 87 THR A O 1
ATOM 684 N N . LYS A 1 88 ? -5.728 1.003 29.316 1.00 63.94 88 LYS A N 1
ATOM 685 C CA . LYS A 1 88 ? -6.887 0.680 30.171 1.00 63.94 88 LYS A CA 1
ATOM 686 C C . LYS A 1 88 ? -7.492 1.895 30.890 1.00 63.94 88 LYS A C 1
ATOM 688 O O . LYS A 1 88 ? -8.666 1.858 31.233 1.00 63.94 88 LYS A O 1
ATOM 693 N N . ASP A 1 89 ? -6.718 2.968 31.048 1.00 72.94 89 ASP A N 1
ATOM 694 C CA . ASP A 1 89 ? -7.137 4.207 31.711 1.00 72.94 89 ASP A CA 1
ATOM 695 C C . ASP A 1 89 ? -7.659 5.273 30.724 1.00 72.94 89 ASP A C 1
ATOM 697 O O . ASP A 1 89 ? -7.799 6.442 31.083 1.00 72.94 89 ASP A O 1
ATOM 701 N N . GLY A 1 90 ? -7.896 4.912 29.457 1.00 62.31 90 GLY A N 1
ATOM 702 C CA . GLY A 1 90 ? -8.402 5.823 28.423 1.00 62.31 90 GLY A CA 1
ATOM 703 C C . GLY A 1 90 ? -7.358 6.792 27.856 1.00 62.31 90 GLY A C 1
ATOM 704 O O . GLY A 1 90 ? -7.696 7.654 27.047 1.00 62.31 90 GLY A O 1
ATOM 705 N N . LYS A 1 91 ? -6.083 6.665 28.247 1.00 67.94 91 LYS A N 1
ATOM 706 C CA . LYS A 1 91 ? -4.983 7.438 27.653 1.00 67.94 91 LYS A CA 1
ATOM 707 C C . LYS A 1 91 ? -4.508 6.775 26.364 1.00 67.94 91 LYS A C 1
ATOM 709 O O . LYS A 1 91 ? -4.284 5.564 26.334 1.00 67.94 91 LYS A O 1
ATOM 714 N N . SER A 1 92 ? -4.325 7.582 25.327 1.00 65.19 92 SER A N 1
ATOM 715 C CA . SER A 1 92 ? -3.740 7.174 24.052 1.00 65.19 92 SER A CA 1
ATOM 716 C C . SER A 1 92 ? -2.213 7.209 24.148 1.00 65.19 92 SER A C 1
ATOM 718 O O . SER A 1 92 ? -1.653 8.212 24.596 1.00 65.19 92 SER A O 1
ATOM 720 N N . ILE A 1 93 ? -1.548 6.116 23.769 1.00 70.38 93 ILE A N 1
ATOM 721 C CA . ILE A 1 93 ? -0.092 6.069 23.604 1.00 70.38 93 ILE A CA 1
ATOM 722 C C . ILE A 1 93 ? 0.202 5.827 22.126 1.00 70.38 93 ILE A C 1
ATOM 724 O O . ILE A 1 93 ? -0.262 4.845 21.544 1.00 70.38 93 ILE A O 1
ATOM 728 N N . GLU A 1 94 ? 0.994 6.716 21.533 1.00 69.69 94 GLU A N 1
ATOM 729 C CA . GLU A 1 94 ? 1.601 6.477 20.230 1.00 69.69 94 GLU A CA 1
ATOM 730 C C . GLU A 1 94 ? 2.747 5.477 20.397 1.00 69.69 94 GLU A C 1
ATOM 732 O O . GLU A 1 94 ? 3.669 5.696 21.185 1.00 69.69 94 GLU A O 1
ATOM 737 N N . VAL A 1 95 ? 2.662 4.353 19.688 1.00 70.44 95 VAL A N 1
ATOM 738 C CA . VAL A 1 95 ? 3.635 3.258 19.804 1.00 70.44 95 VAL A CA 1
ATOM 739 C C . VAL A 1 95 ? 4.688 3.340 18.703 1.00 70.44 95 VAL A C 1
ATOM 741 O O . VAL A 1 95 ? 5.854 3.022 18.935 1.00 70.44 95 VAL A O 1
ATOM 744 N N . SER A 1 96 ? 4.292 3.782 17.510 1.00 62.28 96 SER A N 1
ATOM 745 C CA . SER A 1 96 ? 5.183 3.934 16.362 1.00 62.28 96 SER A CA 1
ATOM 746 C C . SER A 1 96 ? 4.590 4.874 15.319 1.00 62.28 96 SER A C 1
ATOM 748 O O . SER A 1 96 ? 3.381 4.833 15.087 1.00 62.28 96 SER A O 1
ATOM 750 N N . SER A 1 97 ? 5.462 5.605 14.628 1.00 67.06 97 SER A N 1
ATOM 751 C CA . SER A 1 97 ? 5.155 6.336 13.397 1.00 67.06 97 SER A CA 1
ATOM 752 C C . SER A 1 97 ? 6.083 5.866 12.276 1.00 67.06 97 SER A C 1
ATOM 754 O O . SER A 1 97 ? 7.270 5.631 12.524 1.00 67.06 97 SER A O 1
ATOM 756 N N . VAL A 1 98 ? 5.536 5.700 11.069 1.00 61.88 98 VAL A N 1
ATOM 757 C CA . VAL A 1 98 ? 6.261 5.317 9.840 1.00 61.88 98 VAL A CA 1
ATOM 758 C C . VAL A 1 98 ? 5.946 6.256 8.689 1.00 61.88 98 VAL A C 1
ATOM 760 O O . VAL A 1 98 ? 4.810 6.793 8.661 1.00 61.88 98 VAL A O 1
#

Foldseek 3Di:
DDDDDDPDPPPPPPQQDFDDWQPDAAPVSHTAQQRVLRRDDPVVNVVCRPVDDDDDADPPRDQDDPPDDNPDDDRDSDDKDWDWDQDPVRDIDTPDMD

Sequence (98 aa):
MALTNVPGTLDIQPKRIPRIPGSRTDSSGKAVSNVLLLSLPDDEYDLIRPYLEYVDLPQYFVMHEPGQMIEYAYFPNGGMTSLVVLTKDGKSIEVSSV

Radius of gyration: 18.94 Å; chains: 1; bounding box: 36×58×45 Å

pLDDT: mean 81.89, std 17.15, range [38.94, 97.19]

Secondary structure (DSSP, 8-state):
--PPPPTT--------PPPPTTSEE-TT-PEE--HHHHHS-HHHHHHHGGG-------TT-----TTS--------SSS--EEEEE-TTS-EEEEEE-